Protein AF-A0A1I5U135-F1 (afdb_monomer_lite)

Organism: NCBI:txid112413

pLDDT: mean 90.8, std 11.37, range [43.19, 98.31]

Secondary structure (DSSP, 8-state):
--S-SSS--EEE-SSSEEEEEEEEETTEEEEEEEEEEETT--SEEEEEETTSTT-HHHHHHHHSS-----SEE-SSSEEEEEE--GGG-S---EEEEEESSHHHHHHHHHHHHHH-HHHHHHHHHHHHHHHHHHSPPPPGGGTT-TTGGG-

Structure (mmCIF, N/CA/C/O backbone):
data_AF-A0A1I5U135-F1
#
_entry.id   AF-A0A1I5U135-F1
#
loop_
_atom_site.group_PDB
_atom_site.id
_atom_site.type_symbol
_atom_site.label_atom_id
_atom_site.label_alt_id
_atom_site.label_comp_id
_atom_site.label_asym_id
_atom_site.label_entity_id
_atom_site.label_seq_id
_atom_site.pdbx_PDB_ins_code
_atom_site.Cartn_x
_atom_site.Cartn_y
_atom_site.Cartn_z
_atom_site.occupancy
_atom_site.B_iso_or_equiv
_atom_site.auth_seq_id
_atom_site.auth_comp_id
_atom_site.auth_asym_id
_atom_site.auth_atom_id
_atom_site.pdbx_PDB_model_num
ATOM 1 N N . MET A 1 1 ? 2.819 10.472 -1.683 1.00 51.88 1 MET A N 1
ATOM 2 C CA . MET A 1 1 ? 3.299 11.084 -0.427 1.00 51.88 1 MET A CA 1
ATOM 3 C C . MET A 1 1 ? 2.999 12.577 -0.504 1.00 51.88 1 MET A C 1
ATOM 5 O O . MET A 1 1 ? 2.766 13.059 -1.604 1.00 51.88 1 MET A O 1
ATOM 9 N N . ALA A 1 2 ? 2.836 13.276 0.622 1.00 43.19 2 ALA A N 1
ATOM 10 C CA . ALA A 1 2 ? 2.307 14.650 0.625 1.00 43.19 2 ALA A CA 1
ATOM 11 C C . ALA A 1 2 ? 3.372 15.747 0.390 1.00 43.19 2 ALA A C 1
ATOM 13 O O . ALA A 1 2 ? 3.001 16.905 0.212 1.00 43.19 2 ALA A O 1
ATOM 14 N N . GLY A 1 3 ? 4.663 15.398 0.381 1.00 50.91 3 GLY A N 1
ATOM 15 C CA . GLY A 1 3 ? 5.766 16.295 0.029 1.00 50.91 3 GLY A CA 1
ATOM 16 C C . GLY A 1 3 ? 6.083 16.168 -1.454 1.00 50.91 3 GLY A C 1
ATOM 17 O O . GLY A 1 3 ? 6.109 15.068 -1.993 1.00 50.91 3 GLY A O 1
ATOM 18 N N . GLY A 1 4 ? 6.189 17.286 -2.163 1.00 52.69 4 GLY A N 1
ATOM 19 C CA . GLY A 1 4 ? 6.271 17.295 -3.618 1.00 52.69 4 GLY A CA 1
ATOM 20 C C . GLY A 1 4 ? 7.513 16.590 -4.160 1.00 52.69 4 GLY A C 1
ATOM 21 O O . GLY A 1 4 ? 8.541 17.234 -4.304 1.00 52.69 4 GLY A O 1
ATOM 22 N N . ALA A 1 5 ? 7.375 15.317 -4.544 1.00 54.69 5 ALA A N 1
ATOM 23 C CA . ALA A 1 5 ? 8.161 14.591 -5.549 1.00 54.69 5 ALA A CA 1
ATOM 24 C C . ALA A 1 5 ? 9.702 14.588 -5.400 1.00 54.69 5 ALA A C 1
ATOM 26 O O . ALA A 1 5 ? 10.389 14.097 -6.290 1.00 54.69 5 ALA A O 1
ATOM 27 N N . ALA A 1 6 ? 10.290 15.135 -4.338 1.00 57.91 6 ALA A N 1
ATOM 28 C CA . ALA A 1 6 ? 11.731 15.359 -4.319 1.00 57.91 6 ALA A CA 1
ATOM 29 C C . ALA A 1 6 ? 12.520 14.089 -3.970 1.00 57.91 6 ALA A C 1
ATOM 31 O O . ALA A 1 6 ? 13.588 13.904 -4.540 1.00 57.91 6 ALA A O 1
ATOM 32 N N . ASN A 1 7 ? 12.009 13.209 -3.096 1.00 66.06 7 ASN A N 1
ATOM 33 C CA . ASN A 1 7 ? 12.730 12.021 -2.612 1.00 66.06 7 ASN A CA 1
ATOM 34 C C . ASN A 1 7 ? 11.773 10.934 -2.088 1.00 66.06 7 ASN A C 1
ATOM 36 O O . ASN A 1 7 ? 11.851 10.561 -0.916 1.00 66.06 7 ASN A O 1
ATOM 40 N N . ASP A 1 8 ? 10.856 10.451 -2.927 1.00 78.31 8 ASP A N 1
ATOM 41 C CA . ASP A 1 8 ? 9.909 9.401 -2.541 1.00 78.31 8 ASP A CA 1
ATOM 42 C C . ASP A 1 8 ? 10.287 8.042 -3.164 1.00 78.31 8 ASP A C 1
ATOM 44 O O . ASP A 1 8 ? 9.625 7.626 -4.120 1.00 78.31 8 ASP A O 1
ATOM 48 N N . PRO A 1 9 ? 11.328 7.320 -2.690 1.00 89.56 9 PRO A N 1
ATOM 49 C CA . PRO A 1 9 ? 11.639 6.022 -3.257 1.00 89.56 9 PRO A CA 1
ATOM 50 C C . PRO A 1 9 ? 10.488 5.047 -3.054 1.00 89.56 9 PRO A C 1
ATOM 52 O O . PRO A 1 9 ? 9.969 4.903 -1.947 1.00 89.56 9 PRO A O 1
ATOM 55 N N . ALA A 1 10 ? 10.133 4.352 -4.126 1.00 94.25 10 ALA A N 1
ATOM 56 C CA . ALA A 1 10 ? 9.246 3.211 -4.158 1.00 94.25 10 ALA A CA 1
ATOM 57 C C . ALA A 1 10 ? 10.040 1.943 -4.478 1.00 94.25 10 ALA A C 1
ATOM 59 O O . ALA A 1 10 ? 10.933 1.958 -5.327 1.00 94.25 10 ALA A O 1
ATOM 60 N N . ALA A 1 11 ? 9.715 0.850 -3.794 1.00 96.38 11 ALA A N 1
ATOM 61 C CA . ALA A 1 11 ? 10.417 -0.415 -3.951 1.00 96.38 11 ALA A CA 1
ATOM 62 C C . ALA A 1 11 ? 9.491 -1.626 -3.806 1.00 96.38 11 ALA A C 1
ATOM 64 O O . ALA A 1 11 ? 8.498 -1.592 -3.076 1.00 96.38 11 ALA A O 1
ATOM 65 N N . TRP A 1 12 ? 9.864 -2.732 -4.438 1.00 97.50 12 TRP A N 1
ATOM 66 C CA . TRP A 1 12 ? 9.361 -4.066 -4.133 1.00 97.50 12 TRP A CA 1
ATOM 67 C C . TRP A 1 12 ? 10.206 -4.705 -3.026 1.00 97.50 12 TRP A C 1
ATOM 69 O O . TRP A 1 12 ? 11.426 -4.789 -3.141 1.00 97.50 12 TRP A O 1
ATOM 79 N N . ASP A 1 13 ? 9.570 -5.174 -1.951 1.00 96.12 13 ASP A N 1
ATOM 80 C CA . ASP A 1 13 ? 10.270 -5.803 -0.814 1.00 96.12 13 ASP A CA 1
ATOM 81 C C . ASP A 1 13 ? 10.195 -7.339 -0.799 1.00 96.12 13 ASP A C 1
ATOM 83 O O . ASP A 1 13 ? 10.506 -7.977 0.207 1.00 96.12 13 ASP A O 1
ATOM 87 N N . GLY A 1 14 ? 9.755 -7.948 -1.904 1.00 96.38 14 GLY A N 1
ATOM 88 C CA . GLY A 1 14 ? 9.510 -9.389 -2.001 1.00 96.38 14 GLY A CA 1
ATOM 89 C C . GLY A 1 14 ? 8.076 -9.807 -1.671 1.00 96.38 14 GLY A C 1
ATOM 90 O O . GLY A 1 14 ? 7.669 -10.905 -2.047 1.00 96.38 14 GLY A O 1
ATOM 91 N N . THR A 1 15 ? 7.296 -8.951 -1.004 1.00 95.06 15 THR A N 1
ATOM 92 C CA . THR A 1 15 ? 5.922 -9.266 -0.568 1.00 95.06 15 THR A CA 1
ATOM 93 C C . THR A 1 15 ? 4.898 -8.196 -0.935 1.00 95.06 15 THR A C 1
ATOM 95 O O . THR A 1 15 ? 3.712 -8.494 -1.098 1.00 95.06 15 THR A O 1
ATOM 98 N N . GLY A 1 16 ? 5.332 -6.946 -1.079 1.00 97.44 16 GLY A N 1
ATOM 99 C CA . GLY A 1 16 ? 4.484 -5.840 -1.475 1.00 97.44 16 GLY A CA 1
ATOM 100 C C . GLY A 1 16 ? 5.259 -4.610 -1.924 1.00 97.44 16 GLY A C 1
ATOM 101 O O . GLY A 1 16 ? 6.487 -4.580 -1.986 1.00 97.44 16 GLY A O 1
ATOM 102 N N . LEU A 1 17 ? 4.489 -3.570 -2.226 1.00 98.12 17 LEU A N 1
ATOM 103 C CA . LEU A 1 17 ? 4.987 -2.306 -2.752 1.00 98.12 17 LEU A CA 1
ATOM 104 C C . LEU A 1 17 ? 5.184 -1.321 -1.604 1.00 98.12 17 LEU A C 1
ATOM 106 O O . LEU A 1 17 ? 4.236 -0.969 -0.903 1.00 98.12 17 LEU A O 1
ATOM 110 N N . THR A 1 18 ? 6.401 -0.837 -1.424 1.00 97.06 18 THR A N 1
ATOM 111 C CA . THR A 1 18 ? 6.773 0.100 -0.363 1.00 97.06 18 THR A CA 1
ATOM 112 C C . THR A 1 18 ? 7.102 1.456 -0.955 1.00 97.06 18 THR A C 1
ATOM 114 O O . THR A 1 18 ? 7.376 1.567 -2.145 1.00 97.06 18 THR A O 1
ATOM 117 N N . ALA A 1 19 ? 6.947 2.508 -0.162 1.00 94.62 19 ALA A N 1
ATOM 118 C CA . ALA A 1 19 ? 7.462 3.824 -0.492 1.00 94.62 19 ALA A CA 1
ATOM 119 C C . ALA A 1 19 ? 7.752 4.591 0.785 1.00 94.62 19 ALA A C 1
ATOM 121 O O . ALA A 1 19 ? 7.010 4.443 1.756 1.00 94.62 19 ALA A O 1
ATOM 122 N N . SER A 1 20 ? 8.768 5.435 0.777 1.00 91.62 20 SER A N 1
ATOM 123 C CA . SER A 1 20 ? 9.088 6.316 1.898 1.00 91.62 20 SER A CA 1
ATOM 124 C C . SER A 1 20 ? 9.451 7.695 1.403 1.00 91.62 20 SER A C 1
ATOM 126 O O . SER A 1 20 ? 9.834 7.824 0.256 1.00 91.62 20 SER A O 1
ATOM 128 N N . GLY A 1 21 ? 9.377 8.688 2.275 1.00 88.81 21 GLY A N 1
ATOM 129 C CA . GLY A 1 21 ? 9.771 10.056 1.981 1.00 88.81 21 GLY A CA 1
ATOM 130 C C . GLY A 1 21 ? 10.025 10.798 3.281 1.00 88.81 21 GLY A C 1
ATOM 131 O O . GLY A 1 21 ? 9.346 10.555 4.286 1.00 88.81 21 GLY A O 1
ATOM 132 N N . THR A 1 22 ? 11.029 11.666 3.264 1.00 87.69 22 THR A N 1
ATOM 133 C CA . THR A 1 22 ? 11.445 12.466 4.416 1.00 87.69 22 THR A CA 1
ATOM 134 C C . THR A 1 22 ? 11.229 13.933 4.100 1.00 87.69 22 THR A C 1
ATOM 136 O O . THR A 1 22 ? 11.801 14.454 3.147 1.00 87.69 22 THR A O 1
ATOM 139 N N . GLU A 1 23 ? 10.406 14.591 4.909 1.00 84.75 23 GLU A N 1
ATOM 140 C CA . GLU A 1 23 ? 9.930 15.952 4.664 1.00 84.75 23 GLU A CA 1
ATOM 141 C C . GLU A 1 23 ? 9.912 16.761 5.965 1.00 84.75 23 GLU A C 1
ATOM 143 O O . GLU A 1 23 ? 9.795 16.206 7.060 1.00 84.75 23 GLU A O 1
ATOM 148 N N . GLU A 1 24 ? 9.974 18.086 5.854 1.00 88.62 24 GLU A N 1
ATOM 149 C CA . GLU A 1 24 ? 9.720 18.986 6.982 1.00 88.62 24 GLU A CA 1
ATOM 150 C C . GLU A 1 24 ? 8.209 19.100 7.220 1.00 88.62 24 GLU A C 1
ATOM 152 O O . GLU A 1 24 ? 7.503 19.853 6.545 1.00 88.62 24 GLU A O 1
ATOM 157 N N . LEU A 1 25 ? 7.693 18.342 8.190 1.00 83.19 25 LEU A N 1
ATOM 158 C CA . LEU A 1 25 ? 6.278 18.325 8.558 1.00 83.19 25 LEU A CA 1
ATOM 159 C C . LEU A 1 25 ? 6.108 18.885 9.967 1.00 83.19 25 LEU A C 1
ATOM 161 O O . LEU A 1 25 ? 6.770 18.454 10.906 1.00 83.19 25 LEU A O 1
ATOM 165 N N . PHE A 1 26 ? 5.204 19.853 10.127 1.00 87.06 26 PHE A N 1
ATOM 166 C CA . PHE A 1 26 ? 4.877 20.449 11.432 1.00 87.06 26 PHE A CA 1
ATOM 167 C C . PHE A 1 26 ? 6.097 20.989 12.212 1.00 87.06 26 PHE A C 1
ATOM 169 O O . PHE A 1 26 ? 6.087 21.015 13.440 1.00 87.06 26 PHE A O 1
ATOM 176 N N . GLY A 1 27 ? 7.135 21.445 11.501 1.00 90.31 27 GLY A N 1
ATOM 177 C CA . GLY A 1 27 ? 8.365 21.976 12.099 1.00 90.31 27 GLY A CA 1
ATOM 178 C C . GLY A 1 27 ? 9.397 20.922 12.510 1.00 90.31 27 GLY A C 1
ATOM 179 O O . GLY A 1 27 ? 10.282 21.242 13.301 1.00 90.31 27 GLY A O 1
ATOM 180 N N . ALA A 1 28 ? 9.285 19.688 12.010 1.00 89.25 28 ALA A N 1
ATOM 181 C CA . ALA A 1 28 ? 10.270 18.637 12.228 1.00 89.25 28 ALA A CA 1
ATOM 182 C C . ALA A 1 28 ? 10.519 17.801 10.964 1.00 89.25 28 ALA A C 1
ATOM 184 O O . ALA A 1 28 ? 9.580 17.428 10.251 1.00 89.25 28 ALA A O 1
ATOM 185 N N . THR A 1 29 ? 11.777 17.402 10.767 1.00 91.25 29 THR A N 1
ATOM 186 C CA . THR A 1 29 ? 12.160 16.392 9.781 1.00 91.25 29 THR A CA 1
ATOM 187 C C . THR A 1 29 ? 11.483 15.066 10.119 1.00 91.25 29 THR A C 1
ATOM 189 O O . THR A 1 29 ? 11.800 14.420 11.120 1.00 91.25 29 THR A O 1
ATOM 192 N N . THR A 1 30 ? 10.536 14.656 9.284 1.00 90.00 30 THR A N 1
ATOM 193 C CA . THR A 1 30 ? 9.696 13.483 9.508 1.00 90.00 30 THR A CA 1
ATOM 194 C C . THR A 1 30 ? 9.810 12.546 8.322 1.00 90.00 30 THR A C 1
ATOM 196 O O . THR A 1 30 ? 9.524 12.927 7.189 1.00 90.00 30 THR A O 1
ATOM 199 N N . THR A 1 31 ? 10.185 11.298 8.591 1.00 90.56 31 THR A N 1
ATOM 200 C CA . THR A 1 31 ? 10.072 10.225 7.602 1.00 90.56 31 THR A CA 1
ATOM 201 C C . THR A 1 31 ? 8.713 9.570 7.739 1.00 90.56 31 THR A C 1
ATOM 203 O O . THR A 1 31 ? 8.305 9.181 8.834 1.00 90.56 31 THR A O 1
ATOM 206 N N . VAL A 1 32 ? 8.022 9.439 6.615 1.00 92.00 32 VAL A N 1
ATOM 207 C CA . VAL A 1 32 ? 6.814 8.634 6.504 1.00 92.00 32 VAL A CA 1
ATOM 208 C C . VAL A 1 32 ? 7.090 7.540 5.490 1.00 92.00 32 VAL A C 1
ATOM 210 O O . VAL A 1 32 ? 7.637 7.778 4.417 1.00 92.00 32 VAL A O 1
ATOM 213 N N . ALA A 1 33 ? 6.712 6.321 5.830 1.00 94.44 33 ALA A N 1
ATOM 214 C CA . ALA A 1 33 ? 6.747 5.186 4.935 1.00 94.44 33 ALA A CA 1
ATOM 215 C C . ALA A 1 33 ? 5.349 4.598 4.789 1.00 94.44 33 ALA A C 1
ATOM 217 O O . ALA A 1 33 ? 4.502 4.726 5.674 1.00 94.44 33 ALA A O 1
ATOM 218 N N . SER A 1 34 ? 5.115 3.947 3.657 1.00 96.31 34 SER A N 1
ATOM 219 C CA . SER A 1 34 ? 3.886 3.241 3.341 1.00 96.31 34 SER A CA 1
ATOM 220 C C . SER A 1 34 ? 4.191 1.887 2.719 1.00 96.31 34 SER A C 1
ATOM 222 O O . SER A 1 34 ? 5.106 1.771 1.904 1.00 96.31 34 SER A O 1
ATOM 224 N N . ALA A 1 35 ? 3.386 0.884 3.046 1.00 98.00 35 ALA A N 1
ATOM 225 C CA . ALA A 1 35 ? 3.471 -0.445 2.461 1.00 98.00 35 ALA A CA 1
ATOM 226 C C . ALA A 1 35 ? 2.086 -0.889 1.994 1.00 98.00 35 ALA A C 1
ATOM 228 O O . ALA A 1 35 ? 1.134 -0.928 2.774 1.00 98.00 35 ALA A O 1
ATOM 229 N N . LEU A 1 36 ? 1.978 -1.214 0.710 1.00 98.31 36 LEU A N 1
ATOM 230 C CA . LEU A 1 36 ? 0.790 -1.780 0.097 1.00 98.31 36 LEU A CA 1
ATOM 231 C C . LEU A 1 36 ? 0.941 -3.301 0.035 1.00 98.31 36 LEU A C 1
ATOM 233 O O . LEU A 1 36 ? 1.886 -3.827 -0.561 1.00 98.31 36 LEU A O 1
ATOM 237 N N . ARG A 1 37 ? -0.011 -4.002 0.647 1.00 98.25 37 ARG A N 1
ATOM 238 C CA . ARG A 1 37 ? -0.083 -5.464 0.717 1.00 98.25 37 ARG A CA 1
ATOM 239 C C . ARG A 1 37 ? -1.448 -5.951 0.259 1.00 98.25 37 ARG A C 1
ATOM 241 O O . ARG A 1 37 ? -2.448 -5.252 0.417 1.00 98.25 37 ARG A O 1
ATOM 248 N N . ALA A 1 38 ? -1.507 -7.184 -0.227 1.00 97.75 38 ALA A N 1
ATOM 249 C CA . ALA A 1 38 ? -2.759 -7.849 -0.554 1.00 97.75 38 ALA A CA 1
ATOM 250 C C . ALA A 1 38 ? -2.795 -9.261 0.034 1.00 97.75 38 ALA A C 1
ATOM 252 O O . ALA A 1 38 ? -1.814 -9.993 -0.032 1.00 97.75 38 ALA A O 1
ATOM 253 N N . SER A 1 39 ? -3.952 -9.665 0.560 1.00 96.75 39 SER A N 1
ATOM 254 C CA . SER A 1 39 ? -4.180 -11.013 1.124 1.00 96.75 39 SER A CA 1
ATOM 255 C C . SER A 1 39 ? -3.885 -12.165 0.153 1.00 96.75 39 SER A C 1
ATOM 257 O O . SER A 1 39 ? -3.532 -13.252 0.595 1.00 96.75 39 SER A O 1
ATOM 259 N N . ALA A 1 40 ? -4.019 -11.932 -1.156 1.00 96.44 40 ALA A N 1
ATOM 260 C CA . ALA A 1 40 ? -3.716 -12.912 -2.200 1.00 96.44 40 ALA A CA 1
ATOM 261 C C . ALA A 1 40 ? -2.323 -12.716 -2.834 1.00 96.44 40 ALA A C 1
ATOM 263 O O . ALA A 1 40 ? -1.961 -13.459 -3.745 1.00 96.44 40 ALA A O 1
ATOM 264 N N . GLY A 1 41 ? -1.559 -11.719 -2.372 1.00 96.81 41 GLY A N 1
ATOM 265 C CA . GLY A 1 41 ? -0.340 -11.251 -3.027 1.00 96.81 41 GLY A CA 1
ATOM 266 C C . GLY A 1 41 ? -0.600 -10.576 -4.378 1.00 96.81 41 GLY A C 1
ATOM 267 O O . GLY A 1 41 ? -1.726 -10.549 -4.883 1.00 96.81 41 GLY A O 1
ATOM 268 N N . PHE A 1 42 ? 0.466 -10.028 -4.957 1.00 97.44 42 PHE A N 1
ATOM 269 C CA . PHE A 1 42 ? 0.480 -9.531 -6.330 1.00 97.44 42 PHE A CA 1
ATOM 270 C C . PHE A 1 42 ? 1.191 -10.547 -7.230 1.00 97.44 42 PHE A C 1
ATOM 272 O O . PHE A 1 42 ? 2.192 -11.131 -6.821 1.00 97.44 42 PHE A O 1
ATOM 279 N N . VAL A 1 43 ? 0.673 -10.780 -8.439 1.00 96.75 43 VAL A N 1
ATOM 280 C CA . VAL A 1 43 ? 1.310 -11.680 -9.428 1.00 96.75 43 VAL A CA 1
ATOM 281 C C . VAL A 1 43 ? 2.269 -10.965 -10.368 1.00 96.75 43 VAL A C 1
ATOM 283 O O . VAL A 1 43 ? 3.111 -11.609 -10.982 1.00 96.75 43 VAL A O 1
ATOM 286 N N . VAL A 1 44 ? 2.117 -9.650 -10.482 1.00 97.12 44 VAL A N 1
ATOM 287 C CA . VAL A 1 44 ? 2.964 -8.738 -11.248 1.00 97.12 44 VAL A CA 1
ATOM 288 C C . VAL A 1 44 ? 2.971 -7.416 -10.487 1.00 97.12 44 VAL A C 1
ATOM 290 O O . VAL A 1 44 ? 1.950 -7.058 -9.889 1.00 97.12 44 VAL A O 1
ATOM 293 N N . HIS A 1 45 ? 4.078 -6.687 -10.495 1.00 97.75 45 HIS A N 1
ATOM 294 C CA . HIS A 1 45 ? 4.199 -5.389 -9.836 1.00 97.75 45 HIS A CA 1
ATOM 295 C C . HIS A 1 45 ? 5.049 -4.434 -10.662 1.00 97.75 45 HIS A C 1
ATOM 297 O O . HIS A 1 45 ? 5.856 -4.883 -11.463 1.00 97.75 45 HIS A O 1
ATOM 303 N N . ASP A 1 46 ? 4.868 -3.133 -10.453 1.00 97.69 46 ASP A N 1
ATOM 304 C CA . ASP A 1 46 ? 5.648 -2.090 -11.114 1.00 97.69 46 ASP A CA 1
ATOM 305 C C . ASP A 1 46 ? 5.762 -0.832 -10.239 1.00 97.69 46 ASP A C 1
ATOM 307 O O . ASP A 1 46 ? 4.801 -0.440 -9.559 1.00 97.69 46 ASP A O 1
ATOM 311 N N . ASN A 1 47 ? 6.940 -0.206 -10.276 1.00 96.50 47 ASN A N 1
ATOM 312 C CA . ASN A 1 47 ? 7.238 1.087 -9.667 1.00 96.50 47 ASN A CA 1
ATOM 313 C C . ASN A 1 47 ? 7.674 2.057 -10.773 1.00 96.50 47 ASN A C 1
ATOM 315 O O . ASN A 1 47 ? 8.749 1.920 -11.354 1.00 96.50 47 ASN A O 1
ATOM 319 N N . GLY A 1 48 ? 6.832 3.047 -11.051 1.00 94.88 48 GLY A N 1
ATOM 320 C CA . GLY A 1 48 ? 6.981 3.950 -12.186 1.00 94.88 48 GLY A CA 1
ATOM 321 C C . GLY A 1 48 ? 6.917 5.421 -11.814 1.00 94.88 48 GL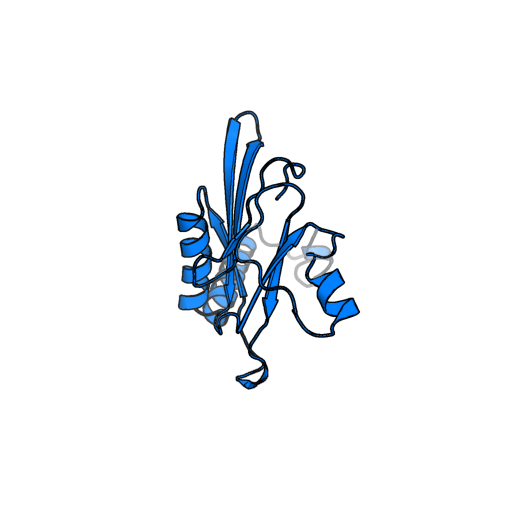Y A C 1
ATOM 322 O O . GLY A 1 48 ? 6.635 5.774 -10.671 1.00 94.88 48 GLY A O 1
ATOM 323 N N . TYR A 1 49 ? 7.116 6.295 -12.800 1.00 93.31 49 TYR A N 1
ATOM 324 C CA . TYR A 1 49 ? 7.004 7.745 -12.629 1.00 93.31 49 TYR A CA 1
ATOM 325 C C . TYR A 1 49 ? 5.730 8.263 -13.274 1.00 93.31 49 TYR A C 1
ATOM 327 O O . TYR A 1 49 ? 5.474 7.977 -14.441 1.00 93.31 49 TYR A O 1
ATOM 335 N N . SER A 1 50 ? 4.949 9.054 -12.538 1.00 92.88 50 SER A N 1
ATOM 336 C CA . SER A 1 50 ? 3.632 9.507 -12.978 1.00 92.88 50 SER A CA 1
ATOM 337 C C . SER A 1 50 ?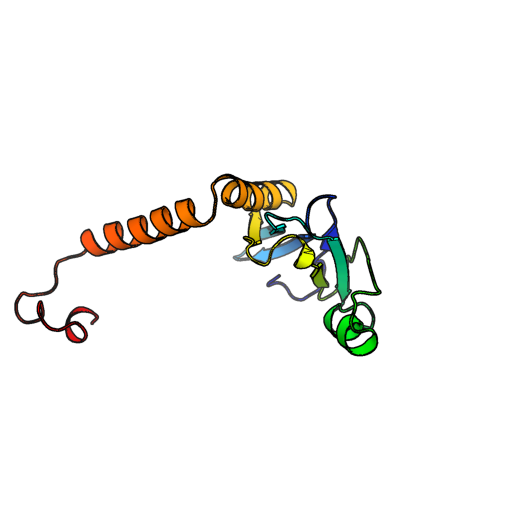 3.680 10.217 -14.336 1.00 92.88 50 SER A C 1
ATOM 339 O O . SER A 1 50 ? 4.438 11.168 -14.532 1.00 92.88 50 SER A O 1
ATOM 341 N N . GLY A 1 51 ? 2.861 9.753 -15.282 1.00 93.31 51 GLY A N 1
ATOM 342 C CA . GLY A 1 51 ? 2.766 10.281 -16.646 1.00 93.31 51 GLY A CA 1
ATOM 343 C C . GLY A 1 51 ? 3.916 9.906 -17.590 1.00 93.31 51 GLY A C 1
ATOM 344 O O . GLY A 1 51 ? 3.837 10.228 -18.777 1.00 93.31 51 GLY A O 1
ATOM 345 N N . ALA A 1 52 ? 4.961 9.226 -17.111 1.00 94.25 52 ALA A N 1
ATOM 346 C CA . ALA A 1 52 ? 6.048 8.724 -17.947 1.00 94.25 52 ALA A CA 1
ATOM 347 C C . ALA A 1 52 ? 5.693 7.372 -18.589 1.00 94.25 52 ALA A C 1
ATOM 349 O O . ALA A 1 52 ? 4.690 6.747 -18.255 1.00 94.25 52 ALA A O 1
ATOM 350 N N . ALA A 1 53 ? 6.551 6.879 -19.486 1.00 95.06 53 ALA A N 1
ATOM 351 C CA . ALA A 1 53 ? 6.397 5.543 -20.073 1.00 95.06 53 ALA A CA 1
ATOM 352 C C . ALA A 1 53 ? 6.477 4.404 -19.035 1.00 95.06 53 ALA A C 1
ATOM 354 O O . ALA A 1 53 ? 5.990 3.311 -19.304 1.00 95.06 53 ALA A O 1
ATOM 355 N N . SER A 1 54 ? 7.076 4.662 -17.865 1.00 94.75 54 SER A N 1
ATOM 356 C CA . SER A 1 54 ? 7.097 3.733 -16.732 1.00 94.75 54 SER A CA 1
ATOM 357 C C . SER A 1 54 ? 5.852 3.814 -15.844 1.00 94.75 54 SER A C 1
ATOM 359 O O . SER A 1 54 ? 5.714 2.987 -14.963 1.00 94.75 54 SER A O 1
ATOM 361 N N . ASP A 1 55 ? 4.940 4.776 -16.026 1.00 95.75 55 ASP A N 1
ATOM 362 C CA . ASP A 1 55 ? 3.679 4.808 -15.272 1.00 95.75 55 ASP A CA 1
ATOM 363 C C . ASP A 1 55 ? 2.814 3.593 -15.641 1.00 95.75 55 ASP A C 1
ATOM 365 O O . ASP A 1 55 ? 2.477 3.399 -16.813 1.00 95.75 55 ASP A O 1
ATOM 369 N N . CYS A 1 56 ? 2.374 2.819 -14.650 1.00 96.50 56 CYS A N 1
ATOM 370 C CA . CYS A 1 56 ? 1.538 1.646 -14.887 1.00 96.50 56 CYS A CA 1
ATOM 371 C C . CYS A 1 56 ? 0.220 1.943 -15.624 1.00 96.50 56 CYS A C 1
ATOM 373 O O . CYS A 1 56 ? -0.261 1.102 -16.379 1.00 96.50 56 CYS A O 1
ATOM 375 N N . LEU A 1 57 ? -0.388 3.123 -15.468 1.00 97.31 57 LEU A N 1
ATOM 376 C CA . LEU A 1 57 ? -1.573 3.503 -16.242 1.00 97.31 57 LEU A CA 1
ATOM 377 C C . LEU A 1 57 ? -1.227 3.774 -17.713 1.00 97.31 57 LEU A C 1
ATOM 379 O O . LEU A 1 57 ? -2.037 3.477 -18.596 1.00 97.31 57 LEU A O 1
ATOM 383 N N . VAL A 1 58 ? -0.053 4.350 -17.986 1.00 98.12 58 VAL A N 1
ATOM 384 C CA . VAL A 1 58 ? 0.444 4.560 -19.355 1.00 98.12 58 VAL A CA 1
ATOM 385 C C . VAL A 1 58 ? 0.752 3.210 -20.003 1.00 98.12 58 VAL A C 1
ATOM 387 O O . VAL A 1 58 ? 0.264 2.947 -21.105 1.00 98.12 58 VAL A O 1
ATOM 390 N N . ASP A 1 59 ? 1.450 2.334 -19.284 1.00 97.75 59 ASP A N 1
ATOM 391 C CA . ASP A 1 59 ? 1.766 0.964 -19.691 1.00 97.75 59 ASP A CA 1
ATOM 392 C C . ASP A 1 59 ? 0.492 0.154 -19.998 1.00 97.75 59 ASP A C 1
ATOM 394 O O . ASP A 1 59 ? 0.280 -0.302 -21.124 1.00 97.75 59 ASP A O 1
ATOM 398 N N . LEU A 1 60 ? -0.464 0.109 -19.063 1.00 98.06 60 LEU A N 1
ATOM 399 C CA . LEU A 1 60 ? -1.736 -0.602 -19.244 1.00 98.06 60 LEU A CA 1
ATOM 400 C C . LEU A 1 60 ? -2.561 -0.079 -20.427 1.00 98.06 60 LEU A C 1
ATOM 402 O O . LEU A 1 60 ? -3.274 -0.848 -21.081 1.00 98.06 60 LEU A O 1
ATOM 406 N N . ARG A 1 61 ? -2.501 1.223 -20.730 1.00 98.25 61 ARG A N 1
ATOM 407 C CA . ARG A 1 61 ? -3.186 1.789 -21.903 1.00 98.25 61 ARG A CA 1
ATOM 408 C C . ARG A 1 61 ? -2.549 1.334 -23.211 1.00 98.25 61 ARG A C 1
ATOM 410 O O . ARG A 1 61 ? -3.293 1.071 -24.158 1.00 98.25 61 ARG A O 1
ATOM 417 N N . ALA A 1 62 ? -1.223 1.243 -23.253 1.00 97.94 62 ALA A N 1
ATOM 418 C CA . ALA A 1 62 ? -0.470 0.834 -24.433 1.00 97.94 62 ALA A CA 1
ATOM 419 C C . ALA A 1 62 ? -0.513 -0.687 -24.655 1.00 97.94 62 ALA A C 1
ATOM 421 O O . ALA A 1 62 ? -0.733 -1.137 -25.779 1.00 97.94 62 ALA A O 1
ATOM 422 N N . HIS A 1 63 ? -0.367 -1.473 -23.588 1.00 97.56 63 HIS A N 1
ATOM 423 C CA . HIS A 1 63 ? -0.095 -2.908 -23.674 1.00 97.56 63 HIS A CA 1
ATOM 424 C C . HIS A 1 63 ? -1.237 -3.800 -23.177 1.00 97.56 63 HIS A C 1
ATOM 426 O O . HIS A 1 63 ? -1.231 -4.998 -23.450 1.00 97.56 63 HIS A O 1
ATOM 432 N N . ARG A 1 64 ? -2.245 -3.244 -22.483 1.00 97.44 64 ARG A N 1
ATOM 433 C CA . ARG A 1 64 ? -3.361 -3.993 -21.847 1.00 97.44 64 ARG A CA 1
ATOM 434 C C . ARG A 1 64 ? -2.924 -5.016 -20.795 1.00 97.44 64 ARG A C 1
ATOM 436 O O . ARG A 1 64 ? -3.738 -5.790 -20.303 1.00 97.44 64 ARG A O 1
ATOM 443 N N . THR A 1 65 ? -1.654 -4.984 -20.440 1.00 96.62 65 THR A N 1
ATOM 444 C CA . THR A 1 65 ? -1.001 -5.749 -19.390 1.00 96.62 65 THR A CA 1
ATOM 445 C C . THR A 1 65 ? 0.047 -4.838 -18.765 1.00 96.62 65 THR A C 1
ATOM 447 O O . THR A 1 65 ? 0.367 -3.799 -19.345 1.00 96.62 65 THR A O 1
ATOM 450 N N . LEU A 1 66 ? 0.535 -5.200 -17.585 1.00 96.38 66 LEU A N 1
ATOM 451 C CA . LEU A 1 66 ? 1.680 -4.529 -16.990 1.00 96.38 66 LEU A CA 1
ATOM 452 C C . LEU A 1 66 ? 2.935 -5.128 -17.642 1.00 96.38 66 LEU A C 1
ATOM 454 O O . LEU A 1 66 ? 3.368 -6.222 -17.278 1.00 96.38 66 LEU A O 1
ATOM 458 N N . ALA A 1 67 ? 3.419 -4.491 -18.709 1.00 96.69 67 ALA A N 1
ATOM 459 C CA . ALA A 1 67 ? 4.595 -4.938 -19.449 1.00 96.69 67 ALA A CA 1
ATOM 460 C C . ALA A 1 67 ? 5.894 -4.523 -18.743 1.00 96.69 67 ALA A C 1
ATOM 462 O O . ALA A 1 67 ? 6.899 -5.231 -18.847 1.00 96.69 67 ALA A O 1
ATOM 463 N N . ASN A 1 68 ? 5.861 -3.416 -18.001 1.00 95.94 68 ASN A N 1
ATOM 464 C CA . ASN A 1 68 ? 6.923 -3.011 -17.090 1.00 95.94 68 ASN A CA 1
ATOM 465 C C . ASN A 1 68 ? 6.798 -3.759 -15.757 1.00 95.94 68 ASN A C 1
ATOM 467 O O . ASN A 1 68 ? 5.693 -4.040 -15.297 1.00 95.94 68 ASN A O 1
ATOM 471 N N . GLN A 1 69 ? 7.934 -4.099 -15.143 1.00 96.62 69 GLN A N 1
ATOM 472 C CA . GLN A 1 69 ? 7.981 -4.748 -13.828 1.00 96.62 69 GLN A CA 1
ATOM 473 C C . GLN A 1 69 ? 9.158 -4.226 -13.003 1.00 96.62 69 GLN A C 1
ATOM 475 O O . GLN A 1 69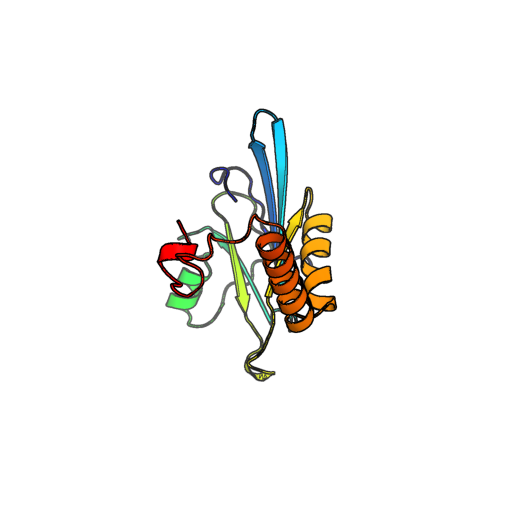 ? 10.049 -4.980 -12.609 1.00 96.62 69 GLN A O 1
ATOM 480 N N . PHE A 1 70 ? 9.238 -2.907 -12.831 1.00 97.31 70 PHE A N 1
ATOM 481 C CA . PHE A 1 70 ? 10.362 -2.305 -12.128 1.00 97.31 70 PHE A CA 1
ATOM 482 C C . PHE A 1 70 ? 10.245 -2.517 -10.616 1.00 97.31 70 PHE A C 1
ATOM 484 O O . PHE A 1 70 ? 9.253 -2.149 -9.983 1.00 97.31 70 PHE A O 1
ATOM 491 N N . ASP A 1 71 ? 11.307 -3.054 -10.018 1.00 97.19 71 ASP A N 1
ATOM 492 C CA . ASP A 1 71 ? 11.404 -3.235 -8.567 1.00 97.19 71 ASP A CA 1
ATOM 493 C C . ASP A 1 71 ? 11.622 -1.919 -7.816 1.00 97.19 71 ASP A C 1
ATOM 495 O O . ASP A 1 71 ? 11.430 -1.893 -6.605 1.00 97.19 71 ASP A O 1
ATOM 499 N N . PHE A 1 72 ? 12.045 -0.845 -8.490 1.00 95.25 72 PHE A N 1
ATOM 500 C CA . PHE A 1 72 ? 12.505 0.375 -7.830 1.00 95.25 72 PHE A CA 1
ATOM 501 C C . PHE A 1 72 ? 12.297 1.645 -8.664 1.00 95.25 72 PHE A C 1
ATOM 503 O O . PHE A 1 72 ? 12.477 1.627 -9.881 1.00 95.25 72 PHE A O 1
ATOM 510 N N . ALA A 1 73 ? 11.997 2.750 -7.979 1.00 93.38 73 ALA A N 1
ATOM 511 C CA . ALA A 1 73 ? 11.962 4.116 -8.501 1.00 93.38 73 ALA A CA 1
ATOM 512 C C . ALA A 1 73 ? 12.308 5.087 -7.353 1.00 93.38 73 ALA A C 1
ATOM 514 O O . ALA A 1 73 ? 11.650 5.014 -6.325 1.00 93.38 73 ALA A O 1
ATOM 515 N N . ASP A 1 74 ? 13.313 5.963 -7.465 1.00 84.50 74 ASP A N 1
ATOM 516 C CA . ASP A 1 74 ? 13.838 6.776 -6.339 1.00 84.50 74 ASP A CA 1
ATOM 517 C C . ASP A 1 74 ? 13.468 8.261 -6.344 1.00 84.50 74 ASP A C 1
ATOM 519 O O . ASP A 1 74 ? 13.459 8.881 -5.278 1.00 84.50 74 ASP A O 1
ATOM 523 N N . TYR A 1 75 ? 13.184 8.844 -7.509 1.00 75.81 75 TYR A N 1
ATOM 524 C CA . TYR A 1 75 ? 13.047 10.296 -7.657 1.00 75.81 75 TYR A CA 1
ATOM 525 C C . TYR A 1 75 ? 11.732 10.685 -8.332 1.00 75.81 75 TYR A C 1
ATOM 527 O O . TYR A 1 75 ? 11.265 9.993 -9.220 1.00 75.81 75 TYR A O 1
ATOM 535 N N . SER A 1 76 ? 11.170 11.858 -8.034 1.00 79.81 76 SER A N 1
ATOM 536 C CA . SER A 1 76 ? 9.911 12.340 -8.629 1.00 79.81 76 SER A CA 1
ATOM 537 C C . SER A 1 76 ? 8.639 11.698 -8.049 1.00 79.81 76 SER A C 1
ATOM 539 O O . SER A 1 76 ? 8.640 10.991 -7.044 1.00 79.81 76 SER A O 1
ATOM 541 N N . ASN A 1 77 ? 7.504 12.016 -8.667 1.00 87.31 77 ASN A N 1
ATOM 542 C CA . ASN A 1 77 ? 6.194 11.492 -8.316 1.00 87.31 77 ASN A CA 1
ATOM 543 C C . ASN A 1 77 ? 6.074 10.027 -8.761 1.00 87.31 77 ASN A C 1
ATOM 545 O O . ASN A 1 77 ? 5.798 9.752 -9.933 1.00 87.31 77 ASN A O 1
ATOM 549 N N . VAL A 1 78 ? 6.290 9.104 -7.826 1.00 90.62 78 VAL A N 1
ATOM 550 C CA . VAL A 1 78 ? 6.215 7.661 -8.072 1.00 90.62 78 VAL A CA 1
ATOM 551 C C . VAL A 1 78 ? 4.780 7.127 -8.036 1.00 90.62 78 VAL A C 1
ATOM 553 O O . VAL A 1 78 ? 3.956 7.512 -7.203 1.00 90.62 78 VAL A O 1
ATOM 556 N N . VAL A 1 79 ? 4.489 6.173 -8.916 1.00 92.81 79 VAL A N 1
ATOM 557 C CA . VAL A 1 79 ? 3.242 5.401 -8.963 1.00 92.81 79 VAL A CA 1
ATOM 558 C C . VAL A 1 79 ? 3.584 3.928 -8.772 1.00 92.81 79 VAL A C 1
ATOM 560 O O . VAL A 1 79 ? 4.544 3.425 -9.347 1.00 92.81 79 VAL A O 1
ATOM 563 N N . ARG A 1 80 ? 2.795 3.234 -7.949 1.00 94.94 80 ARG A N 1
ATOM 564 C CA . ARG A 1 80 ? 2.988 1.819 -7.609 1.00 94.94 80 ARG A CA 1
ATOM 565 C C . ARG A 1 80 ? 1.767 1.026 -8.042 1.00 94.94 80 ARG A C 1
ATOM 567 O O . ARG A 1 80 ? 0.649 1.400 -7.686 1.00 94.94 80 ARG A O 1
ATOM 574 N N . CYS A 1 81 ? 1.981 -0.070 -8.755 1.00 96.75 81 CYS A N 1
ATOM 575 C CA . CYS A 1 81 ? 0.914 -0.926 -9.258 1.00 96.75 81 CYS A CA 1
ATOM 576 C C . CYS A 1 81 ? 1.206 -2.395 -8.968 1.00 96.75 81 CYS A C 1
ATOM 578 O O . CYS A 1 81 ? 2.329 -2.855 -9.133 1.00 96.75 81 CYS A O 1
ATOM 580 N N . GLY A 1 82 ? 0.179 -3.135 -8.553 1.00 97.44 82 GLY A N 1
ATOM 581 C CA . GLY A 1 82 ? 0.246 -4.574 -8.329 1.00 97.44 82 GLY A CA 1
ATOM 582 C C . GLY A 1 82 ? -0.964 -5.263 -8.949 1.00 97.44 82 GLY A C 1
ATOM 583 O O . GLY A 1 82 ? -2.103 -4.845 -8.734 1.00 97.44 82 GLY A O 1
ATOM 584 N N . GLN A 1 83 ? -0.729 -6.311 -9.733 1.00 97.62 83 GLN A N 1
ATOM 585 C CA . GLN A 1 83 ? -1.775 -7.105 -10.366 1.00 97.62 83 GLN A CA 1
ATOM 586 C C . GLN A 1 83 ? -2.302 -8.167 -9.399 1.00 97.62 83 GLN A C 1
ATOM 588 O O . GLN A 1 83 ? -1.536 -8.953 -8.844 1.00 97.62 83 GLN A O 1
ATOM 593 N N . MET A 1 84 ? -3.625 -8.232 -9.252 1.00 97.50 84 MET A N 1
ATOM 594 C CA . MET A 1 84 ? -4.299 -9.244 -8.439 1.00 97.50 84 MET A CA 1
ATOM 595 C C . MET A 1 84 ? -4.530 -10.549 -9.224 1.00 97.50 84 MET A C 1
ATOM 597 O O . MET A 1 84 ? -4.935 -10.479 -10.388 1.00 97.50 84 MET A O 1
ATOM 601 N N . PRO A 1 85 ? -4.353 -11.730 -8.601 1.00 96.56 85 PRO A N 1
ATOM 602 C CA . PRO A 1 85 ? -4.621 -13.031 -9.221 1.00 96.56 85 PRO A CA 1
ATOM 603 C C . PRO A 1 85 ? -6.124 -13.359 -9.264 1.00 96.56 85 PRO A C 1
ATOM 605 O O . PRO A 1 85 ? -6.611 -14.224 -8.532 1.00 96.56 85 PRO A O 1
ATOM 608 N N . VAL A 1 86 ? -6.891 -12.655 -10.098 1.00 95.44 86 VAL A N 1
ATOM 609 C CA . VAL A 1 86 ? -8.358 -12.819 -10.169 1.00 95.44 86 VAL A CA 1
ATOM 610 C C . VAL A 1 86 ? -8.798 -14.208 -10.642 1.00 95.44 86 VAL A C 1
ATOM 612 O O . VAL A 1 86 ? -9.912 -14.632 -10.345 1.00 95.44 86 VAL A O 1
ATOM 615 N N . GLU A 1 87 ? -7.919 -14.951 -11.317 1.00 93.75 87 GLU A N 1
ATOM 616 C CA . GLU A 1 87 ? -8.139 -16.344 -11.708 1.00 93.75 87 GLU A CA 1
ATOM 617 C C . GLU A 1 87 ? -8.166 -17.309 -10.512 1.00 93.75 87 GLU A C 1
ATOM 619 O O . GLU A 1 87 ? -8.751 -18.387 -10.604 1.00 93.75 87 GLU A O 1
ATOM 624 N N . ARG A 1 88 ? -7.563 -16.921 -9.380 1.00 91.12 8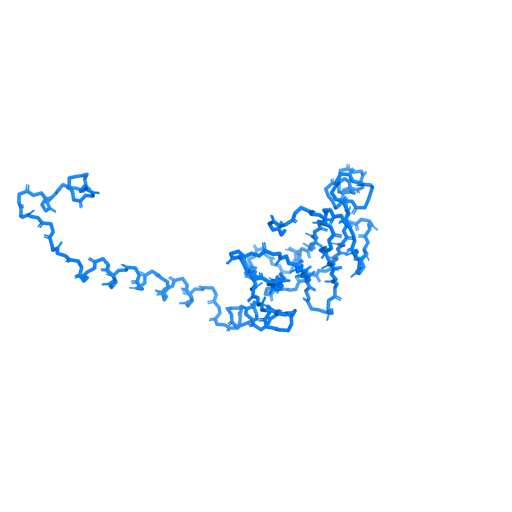8 ARG A N 1
ATOM 625 C CA . ARG A 1 88 ? -7.558 -17.696 -8.125 1.00 91.12 88 ARG A CA 1
ATOM 626 C C . ARG A 1 88 ? -8.709 -17.311 -7.195 1.00 91.12 88 ARG A C 1
ATOM 628 O O . ARG A 1 88 ? -8.962 -18.009 -6.217 1.00 91.12 88 ARG A O 1
ATOM 635 N N . GLY A 1 89 ? -9.390 -16.204 -7.491 1.00 93.88 89 GLY A N 1
ATOM 636 C CA . GLY A 1 89 ? -10.514 -15.686 -6.724 1.00 93.88 89 GLY A CA 1
ATOM 637 C C . GLY A 1 89 ? -10.687 -14.178 -6.899 1.00 93.88 89 GLY A C 1
ATOM 638 O O . GLY A 1 89 ? -9.728 -13.433 -7.074 1.00 93.88 89 GLY A O 1
ATOM 639 N N . THR A 1 90 ? -11.929 -13.710 -6.812 1.00 95.44 90 THR A N 1
ATOM 640 C CA . THR A 1 90 ? -12.284 -12.292 -7.008 1.00 95.44 90 THR A CA 1
ATOM 641 C C . THR A 1 90 ? -12.523 -11.541 -5.699 1.00 95.44 90 THR A C 1
ATOM 643 O O . THR A 1 90 ? -12.936 -10.384 -5.714 1.00 95.44 90 THR A O 1
ATOM 646 N N . THR A 1 91 ? -12.299 -12.191 -4.558 1.00 95.94 91 THR A N 1
ATOM 647 C CA . THR A 1 91 ? -12.454 -11.593 -3.231 1.00 95.94 91 THR A CA 1
ATOM 648 C C . THR A 1 91 ? -11.112 -11.609 -2.524 1.00 95.94 91 THR A C 1
ATOM 650 O O . THR A 1 91 ? -10.553 -12.666 -2.251 1.00 95.94 91 THR A O 1
ATOM 653 N N . PHE A 1 92 ? -10.605 -10.423 -2.218 1.00 96.62 92 PHE A N 1
ATOM 654 C CA . PHE A 1 92 ? -9.343 -10.218 -1.525 1.00 96.62 92 PHE A CA 1
ATOM 655 C C . PHE A 1 92 ? -9.418 -8.926 -0.714 1.00 96.62 92 PHE A C 1
ATOM 657 O O . PHE A 1 92 ? -10.196 -8.022 -1.010 1.00 96.62 92 PHE A O 1
ATOM 664 N N . SER A 1 93 ? -8.595 -8.841 0.325 1.00 97.19 93 SER A N 1
ATOM 665 C CA . SER A 1 93 ? -8.334 -7.612 1.073 1.00 97.19 93 SER A CA 1
ATOM 666 C C . SER A 1 93 ? -7.015 -6.991 0.633 1.00 97.19 93 SER A C 1
ATOM 668 O O . SER A 1 93 ? -6.048 -7.710 0.361 1.00 97.19 93 SER A O 1
ATOM 670 N N . VAL A 1 94 ? -6.984 -5.663 0.612 1.00 97.44 94 VAL A N 1
ATOM 671 C CA . VAL A 1 94 ? -5.791 -4.843 0.399 1.00 97.44 94 VAL A CA 1
ATOM 672 C C . VAL A 1 94 ? -5.579 -4.013 1.659 1.00 97.44 94 VAL A C 1
ATOM 674 O O . VAL A 1 94 ? -6.542 -3.481 2.210 1.00 97.44 94 VAL A O 1
ATOM 677 N N . ALA A 1 95 ? -4.338 -3.919 2.121 1.00 98.19 95 ALA A N 1
ATOM 678 C CA . ALA A 1 95 ? -3.961 -3.111 3.271 1.00 98.19 95 ALA A CA 1
ATOM 679 C C . ALA A 1 95 ? -2.881 -2.107 2.870 1.00 98.19 95 ALA A C 1
ATOM 681 O O . ALA A 1 95 ? -1.914 -2.461 2.194 1.00 98.19 95 ALA A O 1
ATOM 682 N N . LEU A 1 96 ? -3.062 -0.861 3.305 1.00 98.06 96 LEU A N 1
ATOM 683 C CA . LEU A 1 96 ? -2.075 0.203 3.194 1.00 98.06 96 LEU A CA 1
ATOM 684 C C . LEU A 1 96 ? -1.624 0.572 4.606 1.00 98.06 96 LEU A C 1
ATOM 686 O O . LEU A 1 96 ? -2.352 1.237 5.342 1.00 98.06 96 LEU A O 1
ATOM 690 N N . GLY A 1 97 ? -0.450 0.084 4.988 1.00 97.69 97 GLY A N 1
ATOM 691 C CA . GLY A 1 97 ? 0.175 0.400 6.266 1.00 97.69 97 GLY A CA 1
ATOM 692 C C . GLY A 1 97 ? 1.034 1.651 6.159 1.00 97.69 97 GLY A C 1
ATOM 693 O O . GLY A 1 97 ? 1.577 1.936 5.091 1.00 97.69 97 GLY A O 1
ATOM 694 N N . TYR A 1 98 ? 1.166 2.374 7.269 1.00 97.12 98 TYR A N 1
ATOM 695 C CA . TYR A 1 98 ? 2.057 3.522 7.411 1.00 97.12 98 TYR A CA 1
ATOM 696 C C . TYR A 1 98 ? 2.971 3.330 8.620 1.00 97.12 98 TYR A C 1
ATOM 698 O O . TYR A 1 98 ? 2.573 2.710 9.605 1.00 97.12 98 TYR A O 1
ATOM 706 N N . GLY A 1 99 ? 4.180 3.878 8.551 1.00 95.88 99 GLY A N 1
ATOM 707 C CA . GLY A 1 99 ? 5.163 3.810 9.629 1.00 95.88 99 GLY A CA 1
ATOM 708 C C . GLY A 1 99 ? 6.227 4.895 9.505 1.00 95.88 99 GLY A C 1
ATOM 709 O O . GLY A 1 99 ? 6.256 5.634 8.523 1.00 95.88 99 GLY A O 1
ATOM 710 N N . SER A 1 100 ? 7.104 4.987 10.505 1.00 94.38 100 SER A N 1
ATOM 711 C CA . SER A 1 100 ? 8.299 5.849 10.472 1.00 94.38 100 SER A CA 1
ATOM 712 C C . SER A 1 100 ? 9.391 5.324 9.536 1.00 94.38 100 SER A C 1
ATOM 714 O O . SER A 1 100 ? 10.312 6.054 9.187 1.00 94.38 100 SER A O 1
ATOM 716 N N . ASP A 1 101 ? 9.286 4.055 9.146 1.00 94.19 101 ASP A N 1
ATOM 717 C CA . ASP A 1 101 ? 10.167 3.349 8.228 1.00 94.19 101 ASP A CA 1
ATOM 718 C C . ASP A 1 101 ? 9.385 2.249 7.489 1.00 94.19 101 ASP A C 1
ATOM 720 O O . ASP A 1 101 ? 8.221 1.952 7.797 1.00 94.19 101 ASP A O 1
ATOM 724 N N . VAL A 1 102 ? 10.017 1.674 6.465 1.00 95.12 102 VAL A N 1
ATOM 725 C CA . VAL A 1 102 ? 9.399 0.681 5.576 1.00 95.12 102 VAL A CA 1
ATOM 726 C C . VAL A 1 102 ? 8.972 -0.575 6.342 1.00 95.12 102 VAL A C 1
ATOM 728 O O . VAL A 1 102 ? 7.905 -1.122 6.071 1.00 95.12 102 VAL A O 1
ATOM 731 N N . GLN A 1 103 ? 9.755 -1.003 7.330 1.00 96.62 103 GLN A N 1
ATOM 732 C CA . GLN A 1 103 ? 9.486 -2.180 8.152 1.00 96.62 103 GLN A CA 1
ATOM 733 C C . GLN A 1 103 ? 8.248 -1.979 9.037 1.00 96.62 103 GLN A C 1
ATOM 735 O O . GLN A 1 103 ? 7.385 -2.854 9.111 1.00 96.62 103 GLN A O 1
ATOM 740 N N . GLY A 1 104 ? 8.118 -0.814 9.670 1.00 98.06 104 GLY A N 1
ATOM 741 C CA . GLY A 1 104 ? 6.949 -0.439 10.456 1.00 98.06 104 GLY A CA 1
ATOM 742 C C . GLY A 1 104 ? 5.697 -0.330 9.591 1.00 98.06 104 GLY A C 1
ATOM 743 O O . GLY A 1 104 ? 4.639 -0.831 9.972 1.00 98.06 104 GLY A O 1
ATOM 744 N N . ALA A 1 105 ? 5.819 0.248 8.393 1.00 98.06 105 ALA A N 1
ATOM 745 C CA . ALA A 1 105 ? 4.715 0.312 7.441 1.00 98.06 105 ALA A CA 1
ATOM 746 C C . ALA A 1 105 ? 4.273 -1.087 6.971 1.00 98.06 105 ALA A C 1
ATOM 748 O O . ALA A 1 105 ? 3.073 -1.356 6.900 1.00 98.06 105 ALA A O 1
ATOM 749 N N . ALA A 1 106 ? 5.224 -1.986 6.699 1.00 98.12 106 ALA A N 1
ATOM 750 C CA . ALA A 1 106 ? 4.965 -3.380 6.343 1.00 98.12 106 ALA A CA 1
ATOM 751 C C . ALA A 1 106 ? 4.203 -4.119 7.451 1.00 98.12 106 ALA A C 1
ATOM 753 O O . ALA A 1 106 ? 3.123 -4.657 7.204 1.00 98.12 106 ALA A O 1
ATOM 754 N N . ALA A 1 107 ? 4.696 -4.052 8.691 1.00 97.88 107 ALA A N 1
ATOM 755 C CA . ALA A 1 107 ? 4.034 -4.659 9.843 1.00 97.88 107 ALA A CA 1
ATOM 756 C C . ALA A 1 107 ? 2.611 -4.102 10.051 1.00 97.88 107 ALA A C 1
ATOM 758 O O . ALA A 1 107 ? 1.672 -4.856 10.324 1.00 97.88 107 ALA A O 1
ATOM 759 N N . ALA A 1 108 ? 2.427 -2.790 9.858 1.00 98.31 108 ALA A N 1
ATOM 760 C CA . ALA A 1 108 ? 1.125 -2.131 9.940 1.00 98.31 108 ALA A CA 1
ATOM 761 C C . ALA A 1 108 ? 0.150 -2.560 8.828 1.00 98.31 108 ALA A C 1
ATOM 763 O O . ALA A 1 108 ? -1.061 -2.477 9.023 1.00 98.31 108 ALA A O 1
ATOM 764 N N . ALA A 1 109 ? 0.644 -3.027 7.679 1.00 98.19 109 ALA A N 1
ATOM 765 C CA . ALA A 1 109 ? -0.181 -3.586 6.608 1.00 98.19 109 ALA A CA 1
ATOM 766 C C . ALA A 1 109 ? -0.491 -5.079 6.832 1.00 98.19 109 ALA A C 1
ATOM 768 O O . ALA A 1 109 ? -1.601 -5.539 6.560 1.00 98.19 109 ALA A O 1
ATOM 769 N N . GLU A 1 110 ? 0.469 -5.839 7.356 1.00 97.62 110 GLU A N 1
ATOM 770 C CA . GLU A 1 110 ? 0.361 -7.287 7.562 1.00 97.62 110 GLU A CA 1
ATOM 771 C C . GLU A 1 110 ? -0.563 -7.65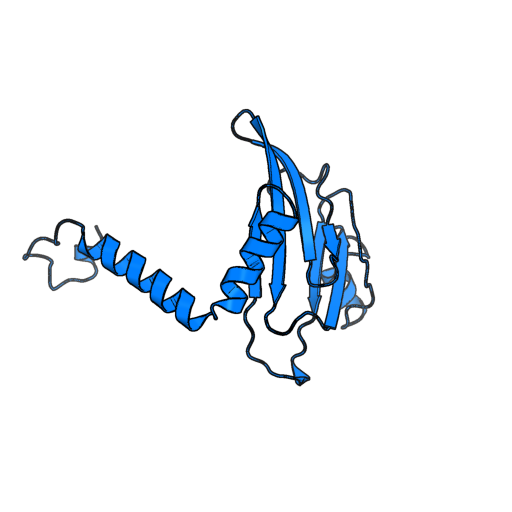4 8.729 1.00 97.62 110 GLU A C 1
ATOM 773 O O . GLU A 1 110 ? -1.369 -8.580 8.606 1.00 97.62 110 GLU A O 1
ATOM 778 N N . GLY A 1 111 ? -0.525 -6.899 9.832 1.00 95.25 111 GLY A N 1
ATOM 779 C CA . GLY A 1 111 ? -1.391 -7.132 10.995 1.00 95.25 111 GLY A CA 1
ATOM 780 C C . GLY A 1 111 ? -2.893 -7.158 10.653 1.00 95.25 111 GLY A C 1
ATOM 781 O O . GLY A 1 111 ? -3.590 -8.115 11.020 1.00 95.25 111 GLY A O 1
ATOM 782 N N . PRO A 1 112 ? -3.417 -6.158 9.916 1.00 94.19 112 PRO A N 1
ATOM 783 C CA . PRO A 1 112 ? -4.791 -6.164 9.430 1.00 94.19 112 PRO A CA 1
ATOM 784 C C . PRO A 1 112 ? -5.133 -7.354 8.524 1.00 94.19 112 PRO A C 1
ATOM 786 O O . PRO A 1 112 ? -6.191 -7.967 8.680 1.00 94.19 112 PRO A O 1
ATOM 789 N N . LEU A 1 113 ? -4.240 -7.718 7.598 1.00 96.75 113 LEU A N 1
ATOM 790 C CA . LEU A 1 113 ? -4.468 -8.855 6.703 1.00 96.75 113 LEU A CA 1
ATOM 791 C C . LEU A 1 113 ? -4.547 -10.176 7.480 1.00 96.75 113 LEU A C 1
ATOM 793 O O . LEU A 1 113 ? -5.444 -10.973 7.212 1.00 96.75 113 LEU A O 1
ATOM 797 N N . ALA A 1 114 ? -3.684 -10.368 8.482 1.00 95.12 114 ALA A N 1
ATOM 798 C CA . ALA A 1 114 ? -3.713 -11.536 9.362 1.00 95.12 114 ALA A CA 1
ATOM 799 C C . ALA A 1 114 ? -4.974 -11.587 10.246 1.00 95.12 114 ALA A C 1
ATOM 801 O O . ALA A 1 114 ? -5.510 -12.663 10.509 1.00 95.12 114 ALA A O 1
ATOM 802 N N . SER A 1 115 ? -5.479 -10.427 10.677 1.00 93.69 115 SER A N 1
ATOM 803 C CA . SER A 1 115 ? -6.711 -10.327 11.477 1.00 93.69 115 SER A CA 1
ATOM 804 C C . SER A 1 115 ? -7.975 -10.639 10.669 1.00 93.69 115 SER A C 1
ATOM 806 O O . SER A 1 115 ? -8.979 -11.074 11.239 1.00 93.69 115 SER A O 1
ATOM 808 N N . GLY A 1 116 ? -7.933 -10.417 9.353 1.00 94.75 116 GLY A N 1
ATOM 809 C CA . GLY A 1 116 ? -9.052 -10.593 8.435 1.00 94.75 116 GLY A CA 1
ATOM 810 C C . GLY A 1 116 ? -10.016 -9.402 8.431 1.00 94.75 116 GLY A C 1
ATOM 811 O O . GLY A 1 116 ? -10.434 -8.897 9.476 1.00 94.75 116 GLY A O 1
ATOM 812 N N . PHE A 1 117 ? -10.431 -8.985 7.231 1.00 95.44 117 PHE A N 1
ATOM 813 C CA . PHE A 1 117 ? -11.256 -7.790 7.021 1.00 95.44 117 PHE A CA 1
ATOM 814 C C . PHE A 1 117 ? -12.541 -7.775 7.858 1.00 95.44 117 PHE A C 1
ATOM 816 O O . PHE A 1 117 ? -12.830 -6.782 8.516 1.00 95.44 117 PHE A O 1
ATOM 823 N N . GLY A 1 118 ? -13.280 -8.887 7.914 1.00 95.94 118 GLY A N 1
ATOM 824 C CA . GLY A 1 118 ? -14.550 -8.932 8.646 1.00 95.94 118 GLY A CA 1
ATOM 825 C C . GLY A 1 118 ? -14.405 -8.719 10.159 1.00 95.94 118 GLY A C 1
ATOM 826 O O . GLY A 1 118 ? -15.300 -8.157 10.789 1.00 95.94 118 GLY A O 1
ATOM 827 N N . ASN A 1 119 ? -13.290 -9.145 10.762 1.00 95.56 119 ASN A N 1
ATOM 828 C CA . ASN A 1 119 ? -13.025 -8.893 12.182 1.00 95.56 119 ASN A CA 1
ATOM 829 C C . ASN A 1 119 ? -12.740 -7.405 12.422 1.00 95.56 119 ASN A C 1
ATOM 831 O O . ASN A 1 119 ? -13.296 -6.816 13.350 1.00 95.56 119 ASN A O 1
ATOM 835 N N . LEU A 1 120 ? -11.929 -6.799 11.552 1.00 96.38 120 LEU A N 1
ATOM 836 C CA . LEU A 1 120 ? -11.588 -5.378 11.613 1.00 96.38 120 LEU A CA 1
ATOM 837 C C . LEU A 1 120 ? -12.798 -4.483 11.370 1.00 96.38 120 LEU A C 1
ATOM 839 O O . LEU A 1 120 ? -12.990 -3.521 12.102 1.00 96.38 120 LEU A O 1
ATOM 843 N N . GLU A 1 121 ? -13.643 -4.817 10.396 1.00 97.31 121 GLU A N 1
ATOM 844 C CA . GLU A 1 121 ? -14.874 -4.081 10.104 1.00 97.31 121 GLU A CA 1
ATOM 845 C C . GLU A 1 121 ? -15.793 -4.040 11.332 1.00 97.31 121 GLU A C 1
ATOM 847 O O . GLU A 1 121 ? -16.290 -2.979 11.716 1.00 97.31 121 GLU A O 1
ATOM 852 N N . ARG A 1 122 ? -15.981 -5.187 12.004 1.00 97.94 122 ARG A N 1
ATOM 853 C CA . ARG A 1 122 ? -16.790 -5.255 13.228 1.00 97.94 122 ARG A CA 1
ATOM 854 C C . ARG A 1 122 ? -16.182 -4.440 14.363 1.00 97.94 122 ARG A C 1
ATOM 856 O O . ARG A 1 122 ? -16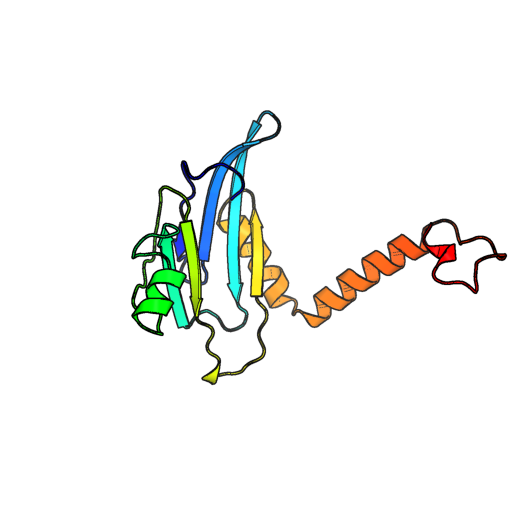.922 -3.741 15.049 1.00 97.94 122 ARG A O 1
ATOM 863 N N . ALA A 1 123 ? -14.868 -4.519 14.558 1.00 96.94 123 ALA A N 1
ATOM 864 C CA . ALA A 1 123 ? -14.179 -3.741 15.585 1.00 96.94 123 ALA A CA 1
ATOM 865 C C . ALA A 1 123 ? -14.270 -2.230 15.311 1.00 96.94 123 ALA A C 1
ATOM 867 O O . ALA A 1 123 ? -14.589 -1.462 16.216 1.00 96.94 123 ALA A O 1
ATOM 868 N N . TYR A 1 124 ? -14.069 -1.817 14.057 1.00 96.50 124 TYR A N 1
ATOM 869 C CA . TYR A 1 124 ? -14.190 -0.430 13.617 1.00 96.50 124 TYR A CA 1
ATOM 870 C C . TYR A 1 124 ? -15.598 0.120 13.862 1.00 96.50 124 TYR A C 1
ATOM 872 O O . TYR A 1 124 ? -15.754 1.172 14.481 1.00 96.50 124 TYR A O 1
ATOM 880 N N . ARG A 1 125 ? -16.633 -0.614 13.430 1.00 98.00 125 ARG A N 1
ATOM 881 C CA . ARG A 1 125 ? -18.030 -0.218 13.646 1.00 98.00 125 ARG A CA 1
ATOM 882 C C . ARG A 1 125 ? -18.356 -0.115 15.135 1.00 98.00 125 ARG A C 1
ATOM 884 O O . ARG A 1 125 ? -18.910 0.893 15.560 1.00 98.00 125 ARG A O 1
ATOM 891 N N . ARG A 1 126 ? -17.953 -1.114 15.924 1.00 97.94 126 ARG A N 1
ATOM 892 C CA . ARG A 1 126 ? -18.170 -1.130 17.373 1.00 97.94 126 ARG A CA 1
ATOM 893 C C . ARG A 1 126 ? -17.547 0.087 18.059 1.00 97.94 126 ARG A C 1
ATOM 895 O O . ARG A 1 126 ? -18.202 0.689 18.898 1.00 97.94 126 ARG A O 1
ATOM 902 N N . GLY A 1 127 ? -16.326 0.478 17.690 1.00 97.81 127 GLY A N 1
ATOM 903 C CA . GLY A 1 127 ? -15.675 1.658 18.270 1.00 97.81 127 GLY A CA 1
ATOM 904 C C . GLY A 1 127 ? -16.459 2.953 18.027 1.00 97.81 127 GLY A C 1
ATOM 905 O O . GLY A 1 127 ? -16.615 3.767 18.936 1.00 97.81 127 GLY A O 1
ATOM 906 N N . TRP A 1 128 ? -17.022 3.122 16.827 1.00 97.19 128 TRP A N 1
ATOM 907 C CA . TRP A 1 128 ? -17.896 4.260 16.525 1.00 97.19 128 TRP A CA 1
ATOM 908 C C . TRP A 1 128 ? -19.234 4.202 17.258 1.00 97.19 128 TRP A C 1
ATOM 910 O O . TRP A 1 128 ? -19.702 5.230 17.742 1.00 97.19 128 TRP A O 1
ATOM 920 N N . GLU A 1 129 ? -19.844 3.021 17.354 1.00 95.88 129 GLU A N 1
ATOM 921 C CA . GLU A 1 129 ? -21.085 2.814 18.107 1.00 95.88 129 GLU A CA 1
ATOM 922 C C . GLU A 1 129 ? -20.889 3.124 19.599 1.00 95.88 129 GLU A C 1
ATOM 924 O O . GLU A 1 129 ? -21.720 3.805 20.197 1.00 95.88 129 GLU A O 1
ATOM 929 N N . GLU A 1 130 ? -19.767 2.698 20.188 1.00 96.88 130 GLU A N 1
ATOM 930 C CA . GLU A 1 130 ? -19.393 3.006 21.572 1.00 96.88 130 GLU A CA 1
ATOM 931 C C . GLU A 1 130 ? -19.161 4.508 21.775 1.00 96.88 130 GLU A C 1
ATOM 933 O O . GLU A 1 130 ? -19.703 5.091 22.717 1.00 96.88 130 GLU A O 1
ATOM 938 N N . TYR A 1 131 ? -18.421 5.161 20.870 1.00 95.31 131 TYR A N 1
ATOM 939 C CA . TYR A 1 131 ? -18.232 6.611 20.917 1.00 95.31 131 TYR A CA 1
ATOM 940 C C . TYR A 1 131 ? -19.571 7.350 20.845 1.00 95.31 131 TYR A C 1
ATOM 942 O O . TYR A 1 131 ? -19.865 8.163 21.721 1.00 95.31 131 TYR A O 1
ATOM 950 N N . ALA A 1 132 ? -20.413 7.031 19.860 1.00 91.31 132 ALA A N 1
ATOM 951 C CA . ALA A 1 132 ? -21.717 7.662 19.693 1.00 91.31 132 ALA A CA 1
ATOM 952 C C . ALA A 1 132 ? -22.628 7.423 20.908 1.00 91.31 132 ALA A C 1
ATOM 954 O O . ALA A 1 132 ? -23.311 8.344 21.352 1.00 91.31 132 ALA A O 1
ATOM 955 N N . GLY A 1 133 ? -22.601 6.217 21.482 1.00 89.62 133 GLY A N 1
ATOM 956 C CA . GLY A 1 133 ? -23.342 5.876 22.696 1.00 89.62 133 GLY A CA 1
ATOM 957 C C . GLY A 1 133 ? -22.845 6.584 23.962 1.00 89.62 133 GLY A C 1
ATOM 958 O O . GLY A 1 133 ? -23.613 6.729 24.910 1.00 89.62 133 GLY A O 1
ATOM 959 N N . SER A 1 134 ? -21.592 7.053 23.984 1.00 93.56 134 SER A N 1
ATOM 960 C CA . SER A 1 134 ? -21.032 7.834 25.097 1.00 93.56 134 SER A CA 1
ATOM 961 C C . SER A 1 134 ? -21.435 9.314 25.083 1.00 93.56 134 SER A C 1
ATOM 963 O O . SER A 1 134 ? -21.283 10.011 26.089 1.00 93.56 134 SER A O 1
ATOM 965 N N . LEU A 1 135 ? -21.952 9.808 23.954 1.00 92.19 135 LEU A N 1
ATOM 966 C CA . LEU A 1 135 ? -22.398 11.190 23.824 1.00 92.19 135 LEU A CA 1
ATOM 967 C C . LEU A 1 135 ? -23.722 11.414 24.561 1.00 92.19 135 LEU A C 1
ATOM 969 O O . LEU A 1 135 ? -24.493 10.494 24.839 1.00 92.19 135 LEU A O 1
ATOM 973 N N . LYS A 1 136 ? -24.018 12.683 24.857 1.00 89.81 136 LYS A N 1
ATOM 974 C CA . LYS A 1 136 ? -25.311 13.063 25.427 1.00 89.81 136 LYS A CA 1
ATOM 975 C C . LYS A 1 136 ? -26.432 12.610 24.489 1.00 89.81 136 LYS A C 1
ATOM 977 O O . LYS A 1 136 ? -26.447 12.980 23.317 1.00 89.81 136 LYS A O 1
ATOM 982 N N . ALA A 1 137 ? -27.393 11.866 25.035 1.00 83.62 137 ALA A N 1
ATOM 983 C CA . ALA A 1 137 ? -28.567 11.445 24.286 1.00 83.62 137 ALA A CA 1
ATOM 984 C C . ALA A 1 137 ? -29.300 12.658 23.695 1.00 83.62 137 ALA A C 1
ATOM 986 O O . ALA A 1 137 ? -29.457 13.694 24.354 1.00 83.62 137 ALA A O 1
ATOM 987 N N . ALA A 1 138 ? -29.771 12.508 22.457 1.00 81.12 138 ALA A N 1
ATOM 988 C CA . ALA A 1 138 ? -30.591 13.522 21.818 1.00 81.12 138 ALA A CA 1
ATOM 989 C C . ALA A 1 138 ? -31.840 13.810 22.680 1.00 81.12 138 ALA A C 1
ATOM 991 O O . ALA A 1 138 ? -32.396 12.878 23.274 1.00 81.12 138 ALA A O 1
ATOM 992 N N . PRO A 1 139 ? -32.299 15.073 22.770 1.00 83.38 139 PRO A N 1
ATOM 993 C CA . PRO A 1 139 ? -33.525 15.404 23.486 1.00 83.38 139 PRO A CA 1
ATOM 994 C C . PRO A 1 139 ? -34.697 14.526 23.033 1.00 83.38 139 PRO A C 1
ATOM 996 O O . PRO A 1 139 ? -34.850 14.245 21.845 1.00 83.38 139 PRO A O 1
ATOM 999 N N . GLY A 1 140 ? -35.566 14.126 23.967 1.00 80.94 140 GLY A N 1
ATOM 1000 C CA . GLY A 1 140 ? -36.716 13.266 23.655 1.00 80.94 140 GLY A CA 1
ATOM 1001 C C . GLY A 1 140 ? -37.629 13.836 22.561 1.00 80.94 140 GLY A C 1
ATOM 1002 O O . GLY A 1 140 ? -38.211 13.074 21.796 1.00 80.94 140 GLY A O 1
ATOM 1003 N N . SER A 1 141 ? -37.679 15.167 22.426 1.00 84.25 141 SER A N 1
ATOM 1004 C CA . SER A 1 141 ? -38.424 15.873 21.377 1.00 84.25 141 SER A CA 1
ATOM 1005 C C . SER A 1 141 ? -37.955 15.562 19.954 1.00 84.25 141 SER A C 1
ATOM 1007 O O . SER A 1 141 ? -38.726 15.764 19.024 1.00 84.25 141 SER A O 1
ATOM 1009 N N . VAL A 1 142 ? -36.725 15.070 19.779 1.00 82.56 142 VAL A N 1
ATOM 1010 C CA . VAL A 1 142 ? -36.148 14.727 18.469 1.00 82.56 142 VAL A CA 1
ATOM 1011 C C . VAL A 1 142 ? -35.786 13.243 18.352 1.00 82.56 142 VAL A C 1
ATOM 1013 O O . VAL A 1 142 ? -35.281 12.812 17.323 1.00 82.56 142 VAL A O 1
ATOM 1016 N N . ALA A 1 143 ? -36.055 12.421 19.375 1.00 74.50 143 ALA A N 1
ATOM 1017 C CA . ALA A 1 143 ? -35.603 11.027 19.427 1.00 74.50 143 ALA A CA 1
ATOM 1018 C C . ALA A 1 143 ? -36.145 10.146 18.278 1.00 74.50 143 ALA A C 1
ATOM 1020 O O . ALA A 1 143 ? -35.473 9.199 17.868 1.00 74.50 143 ALA A O 1
ATOM 1021 N N . GLY A 1 144 ? -37.328 10.474 17.744 1.00 76.19 144 GLY A N 1
ATOM 1022 C CA . GLY A 1 144 ? -37.946 9.789 16.602 1.00 76.19 144 GLY A CA 1
ATOM 1023 C C . GLY A 1 144 ? -37.550 10.328 15.221 1.00 76.19 144 GLY A C 1
ATOM 1024 O O . GLY A 1 144 ? -37.933 9.727 14.221 1.00 76.19 144 GLY A O 1
ATOM 1025 N N . ASP A 1 145 ? -36.795 11.430 15.140 1.00 78.75 145 ASP A N 1
ATOM 1026 C CA . ASP A 1 145 ? -36.432 12.086 13.877 1.00 78.75 145 ASP A CA 1
ATOM 1027 C C . ASP A 1 145 ? -34.919 11.971 13.621 1.00 78.75 145 ASP A C 1
ATOM 1029 O O . ASP A 1 145 ? -34.084 12.626 14.246 1.00 78.75 145 ASP A O 1
ATOM 1033 N N . GLU A 1 146 ? -34.536 11.109 12.677 1.00 74.50 146 GLU A N 1
ATOM 1034 C CA . GLU A 1 146 ? -33.134 10.899 12.294 1.00 74.50 146 GLU A CA 1
ATOM 1035 C C . GLU A 1 146 ? -32.421 12.138 11.754 1.00 74.50 146 GLU A C 1
ATOM 1037 O O . GLU A 1 146 ? -31.200 12.223 11.893 1.00 74.50 146 GLU A O 1
ATOM 1042 N N . ARG A 1 147 ? -33.137 13.084 11.136 1.00 72.12 147 ARG A N 1
ATOM 1043 C CA . ARG A 1 147 ? -32.531 14.317 10.622 1.00 72.12 147 ARG A CA 1
ATOM 1044 C C . ARG A 1 147 ? -32.262 15.296 11.756 1.00 72.12 147 ARG A C 1
ATOM 1046 O O . ARG A 1 147 ? -31.213 15.931 11.756 1.00 72.12 147 ARG A O 1
ATOM 1053 N N . GLN A 1 148 ? -33.163 15.379 12.732 1.00 65.75 148 GLN A N 1
ATOM 1054 C CA . GLN A 1 148 ? -33.022 16.294 13.870 1.00 65.75 148 GLN A CA 1
ATOM 1055 C C . GLN A 1 148 ? -32.067 15.785 14.964 1.00 65.75 148 GLN A C 1
ATOM 1057 O O . GLN A 1 148 ? -31.586 16.586 15.757 1.00 65.75 148 GLN A O 1
ATOM 1062 N N . ARG A 1 149 ? -31.733 14.486 14.993 1.00 63.31 149 ARG A N 1
ATOM 1063 C CA . ARG A 1 149 ? -30.714 13.915 15.905 1.00 63.31 149 ARG A CA 1
ATOM 1064 C C . ARG A 1 149 ? -29.255 14.188 15.509 1.00 63.31 149 ARG A C 1
ATOM 1066 O O . ARG A 1 149 ? -28.369 13.888 16.301 1.00 63.31 149 ARG A O 1
ATOM 1073 N N . ARG A 1 150 ? -28.993 14.669 14.286 1.00 61.25 150 ARG A N 1
ATOM 1074 C CA . ARG A 1 150 ? -27.637 14.814 13.709 1.00 61.25 150 ARG A CA 1
ATOM 1075 C C . ARG A 1 150 ? -27.068 16.243 13.756 1.00 61.25 150 ARG A C 1
ATOM 1077 O O . ARG A 1 150 ? -25.961 16.437 13.260 1.00 61.25 150 ARG A O 1
ATOM 1084 N N . ALA A 1 151 ? -27.823 17.213 14.277 1.00 50.53 151 ALA A N 1
ATOM 1085 C CA . ALA A 1 151 ? -27.418 18.616 14.426 1.00 50.53 151 ALA A CA 1
ATOM 1086 C C . ALA A 1 151 ? -26.950 18.898 15.858 1.00 50.53 151 ALA A C 1
ATOM 1088 O O . ALA A 1 151 ? -25.995 19.689 16.005 1.00 50.53 151 ALA A O 1
#

Foldseek 3Di:
DPPFFAWWKWFDPPFWIKIKDWDCDPNDTAIKMKTKGKLQTFPAKAKAAPPDCRAQVVCCVVPVDRPHGDRIDTTGHIDIDGHGPCVVHDDIDMFMAMDSDRVNNVVRRVVDSVCDPVNVVVVVVVVVVVVVVPDDADPPVCNPPPVSRPD

InterPro domains:
  IPR011013 Galactose mutarotase-like domain superfamily [SSF74650] (22-136)
  IPR014718 Glycoside hydrolase-type carbohydrate-binding [G3DSA:2.70.98.10] (1-137)
  IPR015220 Glucodextranase, N-terminal [PF09137] (15-132)

Radius of gyration: 20.47 Å; chains: 1; bounding box: 52×40×50 Å

Sequence (151 aa):
MAGGAANDPAAWDGTGLTASGTEELFGATTTVASALRASAGFVVHDNGYSGAASDCLVDLRAHRTLANQFDFADYSNVVRCGQMPVERGTTFSVALGYGSDVQGAAAAAEGPLASGFGNLERAYRRGWEEYAGSLKAAPGSVAGDERQRRA